Protein AF-A0A448ZZN8-F1 (afdb_monomer)

Foldseek 3Di:
DLVVLVVVFPQWDDDPLFIWGNLPVPVLAPDIDTQADSVGDGDPLSVVLSVVLVVCVVVVDPPDDDDDDDDPVCVSSVSSSCVRSPD

Sequence (87 aa):
MVWPTIKKLKTTYVKDGATWLASTKGGKDDKDRVIIKSNGDSTYLCADIAYHAQKFEQLNDQNMKIIDVWGADISDMLNVLNFHLKI

Radius of gyration: 13.01 Å; Cα contacts (8 Å, |Δi|>4): 94; chains: 1; bounding box: 28×28×36 Å

pLDDT: mean 75.95, std 11.9, range [45.31, 93.81]

Organism: Metamycoplasma orale (NCBI:txid2121)

Solvent-accessible surface area (backbone atoms only — not comparable to full-atom values): 5412 Å² total; per-residue (Å²): 121,56,68,71,46,56,76,69,45,91,55,58,50,79,56,91,72,16,36,30,34,50,39,41,76,79,77,56,38,98,53,64,42,72,31,26,44,60,87,69,48,72,33,71,69,33,51,52,53,33,53,52,54,49,51,56,64,73,63,73,54,97,82,69,79,87,84,82,91,74,63,91,89,52,60,72,59,53,50,46,50,56,65,73,65,62,125

Structure (mmCIF, N/CA/C/O backbone):
data_AF-A0A448ZZN8-F1
#
_entry.id   AF-A0A448ZZN8-F1
#
loop_
_atom_site.group_PDB
_atom_site.id
_atom_site.type_symbol
_atom_site.label_atom_id
_atom_site.label_alt_id
_atom_site.label_comp_id
_atom_site.label_asym_id
_atom_site.label_entity_id
_atom_site.label_seq_id
_atom_site.pdbx_PDB_ins_code
_atom_site.Cartn_x
_atom_site.Cartn_y
_atom_site.Cartn_z
_atom_site.occupancy
_atom_site.B_iso_or_equiv
_atom_site.auth_seq_id
_atom_site.auth_comp_id
_atom_site.auth_asym_id
_atom_site.auth_atom_id
_atom_site.pdbx_PDB_model_num
ATOM 1 N N . MET A 1 1 ? -6.009 -8.632 8.269 1.00 56.41 1 MET A N 1
ATOM 2 C CA . MET A 1 1 ? -5.993 -9.306 6.943 1.00 56.41 1 MET A CA 1
ATOM 3 C C . MET A 1 1 ? -6.046 -8.214 5.882 1.00 56.41 1 MET A C 1
ATOM 5 O O . MET A 1 1 ? -6.827 -7.292 6.059 1.00 56.41 1 MET A O 1
ATOM 9 N N . VAL A 1 2 ? -5.213 -8.268 4.840 1.00 69.50 2 VAL A N 1
ATOM 10 C CA . VAL A 1 2 ? -4.972 -7.131 3.920 1.00 69.50 2 VAL A CA 1
ATOM 11 C C . VAL A 1 2 ? -6.184 -6.800 3.028 1.00 69.50 2 VAL A C 1
ATOM 13 O O . VAL A 1 2 ? -6.557 -5.638 2.877 1.00 69.50 2 VAL A O 1
ATOM 16 N N . TRP A 1 3 ? -6.858 -7.818 2.488 1.00 72.56 3 TRP A N 1
ATOM 17 C CA . TRP A 1 3 ? -7.950 -7.655 1.517 1.00 72.56 3 TRP A CA 1
ATOM 18 C C . TRP A 1 3 ? -9.181 -6.862 2.001 1.00 72.56 3 TRP A C 1
ATOM 20 O O . TRP A 1 3 ? -9.667 -6.022 1.240 1.00 72.56 3 TRP A O 1
ATOM 30 N N . PRO A 1 4 ? -9.704 -7.069 3.229 1.00 76.44 4 PRO A N 1
ATOM 31 C CA . PRO A 1 4 ? -10.791 -6.248 3.764 1.00 76.44 4 PRO A CA 1
ATOM 32 C C . PRO A 1 4 ? -10.450 -4.759 3.821 1.00 76.44 4 PRO A C 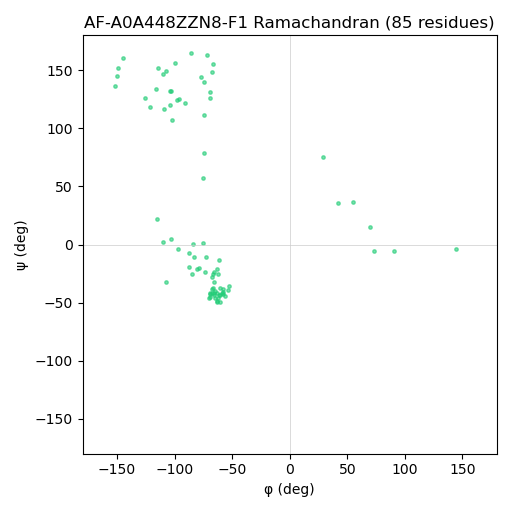1
ATOM 34 O O . PRO A 1 4 ? -11.308 -3.935 3.519 1.00 76.44 4 PRO A O 1
ATOM 37 N N . THR A 1 5 ? -9.206 -4.409 4.162 1.00 73.06 5 THR A N 1
ATOM 38 C CA . THR A 1 5 ? -8.779 -3.010 4.253 1.00 73.06 5 THR A CA 1
ATOM 39 C C . THR A 1 5 ? -8.712 -2.358 2.881 1.00 73.06 5 THR A C 1
ATOM 41 O O . THR A 1 5 ? -9.241 -1.265 2.710 1.00 73.06 5 THR A O 1
ATOM 44 N N . ILE A 1 6 ? -8.139 -3.034 1.878 1.00 76.62 6 ILE A N 1
ATOM 45 C CA . ILE A 1 6 ? -8.048 -2.476 0.518 1.00 76.62 6 ILE A CA 1
ATOM 46 C C . ILE A 1 6 ? -9.432 -2.129 -0.030 1.00 76.62 6 ILE A C 1
ATOM 48 O O . ILE A 1 6 ? -9.611 -1.058 -0.598 1.00 76.62 6 ILE A O 1
ATOM 52 N N . LYS A 1 7 ? -10.435 -2.985 0.202 1.00 76.81 7 LYS A N 1
ATOM 53 C CA . LYS A 1 7 ? -11.818 -2.725 -0.232 1.00 76.81 7 LYS A CA 1
ATOM 54 C C . LYS A 1 7 ? -12.439 -1.480 0.412 1.00 76.81 7 LYS A C 1
ATOM 56 O O . LYS A 1 7 ? -13.357 -0.904 -0.163 1.00 76.81 7 LYS A O 1
ATOM 61 N N . LYS A 1 8 ? -11.965 -1.069 1.593 1.00 74.75 8 LYS A N 1
ATOM 62 C CA . LYS A 1 8 ? -12.420 0.152 2.278 1.00 74.75 8 LYS A CA 1
ATOM 63 C C . LYS A 1 8 ? -11.746 1.418 1.723 1.00 74.75 8 LYS A C 1
ATOM 65 O O . LYS A 1 8 ? -12.293 2.509 1.885 1.00 74.75 8 LYS A O 1
ATOM 70 N N . LEU A 1 9 ? -10.594 1.299 1.056 1.00 76.88 9 LEU A N 1
ATOM 71 C CA . LEU A 1 9 ? -9.870 2.438 0.486 1.00 76.88 9 LEU A CA 1
ATOM 72 C C . LEU A 1 9 ? -10.572 2.951 -0.780 1.00 76.88 9 LEU A C 1
ATOM 74 O O . LEU A 1 9 ? -10.547 2.314 -1.831 1.00 76.88 9 LEU A O 1
ATOM 78 N N . LYS A 1 10 ? -11.141 4.158 -0.704 1.00 78.31 10 LYS A N 1
ATOM 79 C CA . LYS A 1 10 ? -11.840 4.823 -1.828 1.00 78.31 10 LYS A CA 1
ATOM 80 C C . LYS A 1 10 ? -10.908 5.404 -2.903 1.00 78.31 10 LYS A C 1
ATOM 82 O O . LYS A 1 10 ? -11.367 6.034 -3.851 1.00 78.31 10 LYS A O 1
ATOM 87 N N . THR A 1 11 ? -9.605 5.241 -2.734 1.00 83.88 11 THR A N 1
ATOM 88 C CA . THR A 1 11 ? -8.537 5.850 -3.541 1.00 83.88 11 THR A CA 1
ATOM 89 C C . THR A 1 11 ? -7.726 4.804 -4.297 1.00 83.88 11 THR A C 1
ATOM 91 O O . THR A 1 11 ? -6.577 5.049 -4.653 1.00 83.88 11 THR A O 1
ATOM 94 N N . THR A 1 12 ? -8.298 3.622 -4.517 1.00 89.44 12 THR A N 1
ATOM 95 C CA . THR A 1 12 ? -7.649 2.539 -5.257 1.00 89.44 12 THR A CA 1
ATOM 96 C C . THR A 1 12 ? -8.284 2.358 -6.632 1.00 89.44 12 THR A C 1
ATOM 98 O O . THR A 1 12 ? -9.469 2.635 -6.821 1.00 89.44 12 THR A O 1
ATOM 101 N N . TYR A 1 13 ? -7.491 1.923 -7.609 1.00 91.62 13 TYR A N 1
ATOM 102 C CA . TYR A 1 13 ? -7.954 1.594 -8.957 1.00 91.62 13 TYR A CA 1
ATOM 103 C C . TYR A 1 13 ? -7.164 0.416 -9.532 1.00 91.62 13 TYR A C 1
ATOM 105 O O . TYR A 1 13 ? -6.079 0.093 -9.055 1.00 91.62 13 TYR A O 1
ATOM 113 N N . VAL A 1 14 ? -7.704 -0.244 -10.556 1.00 92.44 14 VAL A N 1
ATOM 114 C CA . VAL A 1 14 ? -7.041 -1.376 -11.220 1.00 92.44 14 VAL A CA 1
ATOM 115 C C . VAL A 1 14 ? -6.457 -0.917 -12.549 1.00 92.44 14 VAL A C 1
ATOM 117 O O . VAL A 1 14 ? -7.143 -0.268 -13.337 1.00 92.44 14 VAL A O 1
ATOM 120 N N . LYS A 1 15 ? -5.194 -1.263 -12.800 1.00 93.75 15 LYS A N 1
ATOM 121 C CA . LYS A 1 15 ? -4.493 -1.005 -14.060 1.00 93.75 15 LYS A CA 1
ATOM 122 C C . LYS A 1 15 ? -3.422 -2.074 -14.273 1.00 93.75 15 LYS A C 1
ATOM 124 O O . LYS A 1 15 ? -2.718 -2.433 -13.331 1.00 93.75 15 LYS A O 1
ATOM 129 N N . ASP A 1 16 ? -3.317 -2.588 -15.498 1.00 93.81 16 ASP A N 1
ATOM 130 C CA . ASP A 1 16 ? -2.331 -3.609 -15.897 1.00 93.81 16 ASP A CA 1
ATOM 131 C C . ASP A 1 16 ? -2.374 -4.880 -15.021 1.00 93.81 16 ASP A C 1
ATOM 133 O O . ASP A 1 16 ? -1.355 -5.466 -14.664 1.00 93.81 16 ASP A O 1
ATOM 137 N N . GLY A 1 17 ? -3.582 -5.280 -14.608 1.00 92.69 17 GLY A N 1
ATOM 138 C CA . GLY A 1 17 ? -3.811 -6.421 -13.714 1.00 92.69 17 GLY A CA 1
ATOM 139 C C . GLY A 1 17 ? -3.413 -6.185 -12.252 1.00 92.69 17 GLY A C 1
ATOM 140 O O . GLY A 1 17 ? -3.694 -7.029 -11.411 1.00 92.69 17 GLY A O 1
ATOM 141 N N . ALA A 1 18 ? -2.801 -5.046 -11.924 1.00 93.56 18 ALA A N 1
ATOM 142 C CA . ALA A 1 18 ? -2.410 -4.662 -10.573 1.00 93.56 18 ALA A CA 1
ATOM 143 C C . ALA A 1 18 ? -3.427 -3.694 -9.942 1.00 93.56 18 ALA A C 1
ATOM 145 O O . ALA A 1 18 ? -4.143 -2.970 -10.638 1.00 93.56 18 ALA A O 1
ATOM 146 N N . THR A 1 19 ? -3.471 -3.653 -8.608 1.00 92.75 19 THR A N 1
ATOM 147 C CA . THR A 1 19 ? -4.214 -2.629 -7.857 1.00 92.75 19 THR A CA 1
ATOM 148 C C . THR A 1 19 ? -3.267 -1.512 -7.446 1.00 92.75 19 THR A C 1
ATOM 150 O O . THR A 1 19 ? -2.251 -1.741 -6.781 1.00 92.75 19 THR A O 1
ATOM 153 N N . TRP A 1 20 ? -3.639 -0.299 -7.817 1.00 92.19 20 TRP A N 1
ATOM 154 C CA . TRP A 1 20 ? -2.900 0.932 -7.616 1.00 92.19 20 TRP A CA 1
ATOM 155 C C . TRP A 1 20 ? -3.596 1.811 -6.590 1.00 92.19 20 TRP A C 1
ATOM 157 O O . TRP A 1 20 ? -4.823 1.846 -6.497 1.00 92.19 20 TRP A O 1
ATOM 167 N N . LEU A 1 21 ? -2.790 2.538 -5.834 1.00 89.44 21 LEU A N 1
ATOM 168 C CA . LEU A 1 21 ? -3.188 3.606 -4.942 1.00 89.44 21 LEU A CA 1
ATOM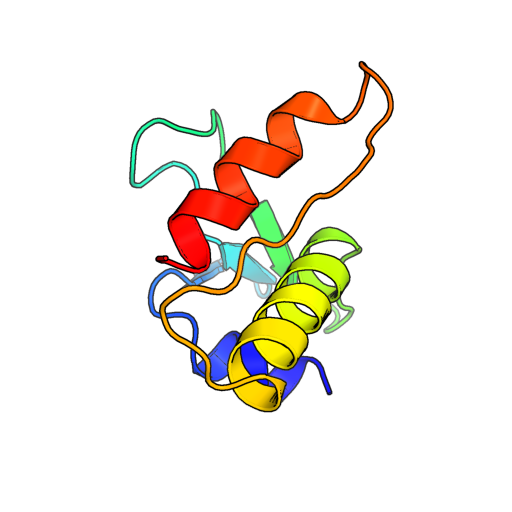 169 C C . LEU A 1 21 ? -2.978 4.935 -5.670 1.00 89.44 21 LEU A C 1
ATOM 171 O O . LEU A 1 21 ? -1.868 5.213 -6.130 1.00 89.44 21 LEU A O 1
ATOM 175 N N . ALA A 1 22 ? -4.038 5.735 -5.774 1.00 88.19 22 ALA A N 1
ATOM 176 C CA . ALA A 1 22 ? -4.049 7.028 -6.456 1.00 88.19 22 ALA A CA 1
ATOM 177 C C . ALA A 1 22 ? -3.344 8.122 -5.632 1.00 88.19 22 ALA A C 1
ATOM 179 O O . ALA A 1 22 ? -3.951 9.136 -5.285 1.00 88.19 22 ALA A O 1
ATOM 180 N N . SER A 1 23 ? -2.073 7.910 -5.290 1.00 80.44 23 SER A N 1
ATOM 181 C CA . SER A 1 23 ? -1.282 8.802 -4.438 1.00 80.44 23 SER A CA 1
ATOM 182 C C . SER A 1 23 ? -1.007 10.168 -5.052 1.00 80.44 23 SER A C 1
ATOM 184 O O . SER A 1 23 ? -0.833 11.142 -4.321 1.00 80.44 23 SER A O 1
ATOM 186 N N . THR A 1 24 ? -1.041 10.270 -6.380 1.00 81.19 24 THR A N 1
ATOM 187 C CA . THR A 1 24 ? -0.939 11.561 -7.077 1.00 81.19 24 THR A CA 1
ATOM 188 C C . THR A 1 24 ? -2.152 12.455 -6.823 1.00 81.19 24 THR A C 1
ATOM 190 O O . THR A 1 24 ? -2.058 13.686 -6.879 1.00 81.19 24 THR A O 1
ATOM 193 N N . LYS A 1 25 ? -3.309 11.861 -6.502 1.00 68.12 25 LYS A N 1
ATOM 194 C CA . LYS A 1 25 ? -4.573 12.566 -6.286 1.00 68.12 25 LYS A CA 1
ATOM 195 C C . LYS A 1 25 ? -4.541 13.289 -4.939 1.00 68.12 25 LYS A C 1
ATOM 197 O O . LYS A 1 25 ? -5.104 12.815 -3.971 1.00 68.12 25 LYS A O 1
ATOM 202 N N . GLY A 1 26 ? -3.884 14.443 -4.884 1.00 62.91 26 GLY A N 1
ATOM 203 C CA . GLY A 1 26 ? -3.655 15.220 -3.659 1.00 62.91 26 GLY A CA 1
ATOM 204 C C . GLY A 1 26 ? -2.299 15.929 -3.619 1.00 62.91 26 GLY A C 1
ATOM 205 O O . GLY A 1 26 ? -2.043 16.663 -2.669 1.00 62.91 26 GLY A O 1
ATOM 206 N N . GLY A 1 27 ? -1.443 15.719 -4.631 1.00 61.69 27 GLY A N 1
ATOM 207 C CA . GLY A 1 27 ? -0.159 16.414 -4.785 1.00 61.69 27 GLY A CA 1
ATOM 208 C C . GLY A 1 27 ? 0.909 16.025 -3.760 1.00 61.69 27 GLY A C 1
ATOM 209 O O . GLY A 1 27 ? 1.875 16.757 -3.592 1.00 61.69 27 GLY A O 1
ATOM 210 N N . LYS A 1 28 ? 0.722 14.909 -3.043 1.00 65.56 28 LYS A N 1
ATOM 211 C CA . LYS A 1 28 ? 1.627 14.449 -1.975 1.00 65.56 28 LYS A CA 1
ATOM 212 C C . LYS A 1 28 ? 2.638 13.394 -2.425 1.00 65.56 28 LYS A C 1
ATOM 214 O O . LYS A 1 28 ? 3.448 12.954 -1.615 1.00 65.56 28 LYS A O 1
ATOM 219 N N . ASP A 1 29 ? 2.539 12.964 -3.675 1.00 75.81 29 ASP A N 1
ATOM 220 C CA . ASP A 1 29 ? 3.353 11.911 -4.260 1.00 75.81 29 ASP A CA 1
ATOM 221 C C . ASP A 1 29 ? 3.524 12.167 -5.759 1.00 75.81 29 ASP A C 1
ATOM 223 O O . ASP A 1 29 ? 2.587 12.624 -6.420 1.00 75.81 29 ASP A O 1
ATOM 227 N N . ASP A 1 30 ? 4.695 11.831 -6.290 1.00 79.62 30 ASP A N 1
ATOM 228 C CA . ASP A 1 30 ? 5.044 12.045 -7.698 1.00 79.62 30 ASP A CA 1
ATOM 229 C C . ASP A 1 30 ? 4.430 10.983 -8.617 1.00 79.62 30 ASP A C 1
ATOM 231 O O . ASP A 1 30 ? 4.311 11.177 -9.829 1.00 79.62 30 ASP A O 1
ATOM 235 N N . LYS A 1 31 ? 4.049 9.829 -8.056 1.00 83.88 31 LYS A N 1
ATOM 236 C CA . LYS A 1 31 ? 3.482 8.710 -8.811 1.00 83.88 31 LYS A CA 1
ATOM 237 C C . LYS A 1 31 ? 2.499 7.892 -7.993 1.00 83.88 31 LYS A C 1
ATOM 239 O O . LYS A 1 31 ? 2.619 7.754 -6.780 1.00 83.88 31 LYS A O 1
ATOM 244 N N . ASP A 1 32 ? 1.557 7.274 -8.692 1.00 89.56 32 ASP A N 1
ATOM 245 C CA . ASP A 1 32 ? 0.681 6.279 -8.089 1.00 89.56 32 ASP A CA 1
ATOM 246 C C . ASP A 1 32 ? 1.482 5.029 -7.720 1.00 89.56 32 ASP A C 1
ATOM 248 O O . ASP A 1 32 ? 2.469 4.675 -8.375 1.00 89.56 32 ASP A O 1
ATOM 252 N N . ARG A 1 33 ? 1.065 4.350 -6.650 1.00 89.94 33 ARG A N 1
ATOM 253 C CA . ARG A 1 33 ? 1.827 3.231 -6.084 1.00 89.94 33 ARG A CA 1
ATOM 254 C C . ARG A 1 33 ? 1.062 1.927 -6.190 1.00 89.94 33 ARG A C 1
ATOM 256 O O . ARG A 1 33 ? -0.107 1.852 -5.827 1.00 89.94 33 ARG A O 1
ATOM 263 N N . VAL A 1 34 ? 1.738 0.876 -6.638 1.00 92.12 34 VAL A N 1
ATOM 264 C CA . VAL A 1 34 ? 1.176 -0.478 -6.637 1.00 92.12 34 VAL A CA 1
ATOM 265 C C . VAL A 1 34 ? 1.057 -0.975 -5.196 1.00 92.12 34 VAL A C 1
ATOM 267 O O . VAL A 1 34 ? 2.042 -1.007 -4.454 1.00 92.12 34 VAL A O 1
ATOM 270 N N . ILE A 1 35 ? -0.145 -1.402 -4.816 1.00 91.00 35 ILE A N 1
ATOM 271 C CA . ILE A 1 35 ? -0.417 -2.018 -3.509 1.00 91.00 35 ILE A CA 1
ATOM 272 C C . ILE A 1 35 ? -0.671 -3.523 -3.630 1.00 91.00 35 ILE A C 1
ATOM 274 O O . ILE A 1 35 ? -0.235 -4.281 -2.769 1.00 91.00 35 ILE A O 1
ATOM 278 N N . ILE A 1 36 ? -1.258 -3.976 -4.742 1.00 92.62 36 ILE A N 1
ATOM 279 C CA . ILE A 1 36 ? -1.334 -5.398 -5.103 1.00 92.62 36 ILE A CA 1
ATOM 280 C C . ILE A 1 36 ? -0.768 -5.574 -6.505 1.00 92.62 36 ILE A C 1
ATOM 282 O O . ILE A 1 36 ? -1.205 -4.902 -7.439 1.00 92.62 36 ILE A O 1
ATOM 286 N N . LYS A 1 37 ? 0.198 -6.475 -6.654 1.00 92.69 37 LYS A N 1
ATOM 287 C CA . LYS A 1 37 ? 0.816 -6.808 -7.940 1.00 92.69 37 LYS A CA 1
ATOM 288 C C . LYS A 1 37 ? -0.145 -7.614 -8.821 1.00 92.69 37 LYS A C 1
ATOM 290 O O . LYS A 1 37 ? -1.098 -8.215 -8.336 1.00 92.69 37 LYS A O 1
ATOM 295 N N . SER A 1 38 ? 0.146 -7.688 -10.118 1.00 93.19 38 SER A 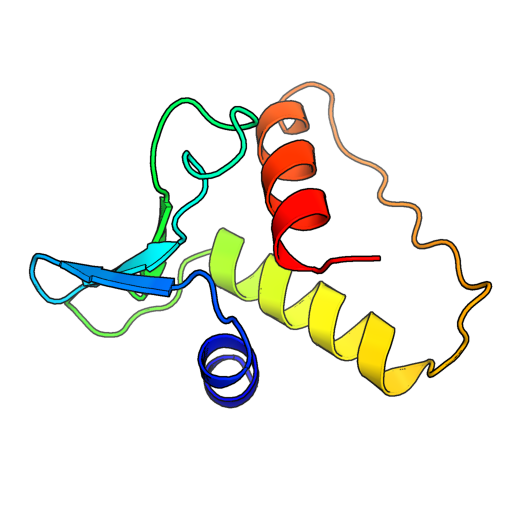N 1
ATOM 296 C CA . SER A 1 38 ? -0.659 -8.454 -11.083 1.00 93.19 38 SER A CA 1
ATOM 297 C C . SER A 1 38 ? -0.694 -9.962 -10.822 1.00 93.19 38 SER A C 1
ATOM 299 O O . SER A 1 38 ? -1.624 -10.638 -11.250 1.00 93.19 38 SER A O 1
ATOM 301 N N . ASN A 1 39 ? 0.283 -10.488 -10.081 1.00 91.56 39 ASN A N 1
ATOM 302 C CA . ASN A 1 39 ? 0.315 -11.878 -9.628 1.00 91.56 39 ASN A CA 1
ATOM 303 C C . ASN A 1 39 ? -0.482 -12.123 -8.328 1.00 91.56 39 ASN A C 1
ATOM 305 O O . ASN A 1 39 ? -0.507 -13.249 -7.844 1.00 91.56 39 ASN A O 1
ATOM 309 N N . GLY A 1 40 ? -1.117 -11.092 -7.760 1.00 87.94 40 GLY A N 1
ATOM 310 C CA . GLY A 1 40 ? -1.912 -11.178 -6.533 1.00 87.94 40 GLY A CA 1
ATOM 311 C C . GLY A 1 40 ? -1.145 -10.914 -5.233 1.00 87.94 40 GLY A C 1
ATOM 312 O O . GLY A 1 40 ? -1.781 -10.811 -4.183 1.00 87.94 40 GLY A O 1
ATOM 313 N N . ASP A 1 41 ? 0.180 -10.744 -5.279 1.00 90.56 41 ASP A N 1
ATOM 314 C CA . ASP A 1 41 ? 0.985 -10.487 -4.080 1.00 90.56 41 ASP A CA 1
ATOM 315 C C . ASP A 1 41 ? 0.817 -9.049 -3.567 1.00 90.56 41 ASP A C 1
ATOM 317 O O . ASP A 1 41 ? 0.833 -8.079 -4.335 1.00 90.56 41 ASP A O 1
ATOM 321 N N . SER A 1 42 ? 0.746 -8.893 -2.244 1.00 89.56 42 SER A N 1
ATOM 322 C CA . SER A 1 42 ? 0.754 -7.584 -1.585 1.00 89.56 42 SER A CA 1
ATOM 323 C C . SER A 1 42 ? 2.154 -6.975 -1.520 1.00 89.56 42 SER A C 1
ATOM 325 O O . SER A 1 42 ? 3.140 -7.679 -1.295 1.00 89.56 42 SER A O 1
ATOM 327 N N . THR A 1 43 ? 2.250 -5.653 -1.655 1.00 88.19 43 THR A N 1
ATOM 328 C CA . THR A 1 43 ? 3.503 -4.913 -1.425 1.00 88.19 43 THR A CA 1
ATOM 329 C C . THR A 1 43 ? 3.688 -4.551 0.054 1.00 88.19 43 THR A C 1
ATOM 331 O O . THR A 1 43 ? 2.736 -4.593 0.831 1.00 88.19 43 THR A O 1
ATOM 334 N N . TYR A 1 44 ? 4.901 -4.153 0.455 1.00 84.62 44 TYR A N 1
ATOM 335 C CA . TYR A 1 44 ? 5.152 -3.651 1.816 1.00 84.62 44 TYR A CA 1
ATOM 336 C C . TYR A 1 44 ? 4.287 -2.432 2.150 1.00 84.62 44 TYR A C 1
ATOM 338 O O . TYR A 1 44 ? 3.635 -2.418 3.186 1.00 84.62 44 TYR A O 1
ATOM 346 N N . LEU A 1 45 ? 4.141 -1.497 1.204 1.00 83.56 45 LEU A N 1
ATOM 347 C CA . LEU A 1 45 ? 3.224 -0.360 1.331 1.00 83.56 45 LEU A CA 1
ATOM 348 C C . LEU A 1 45 ? 1.792 -0.810 1.657 1.00 83.56 45 LEU A C 1
ATOM 350 O O . LEU A 1 45 ? 1.094 -0.190 2.454 1.00 83.56 45 LEU A O 1
ATOM 354 N N . CYS A 1 46 ? 1.345 -1.903 1.043 1.00 86.06 46 CYS A N 1
ATOM 355 C CA . CYS A 1 46 ? 0.031 -2.459 1.311 1.00 86.06 46 CYS A CA 1
ATOM 356 C C . CYS A 1 46 ? -0.092 -3.036 2.727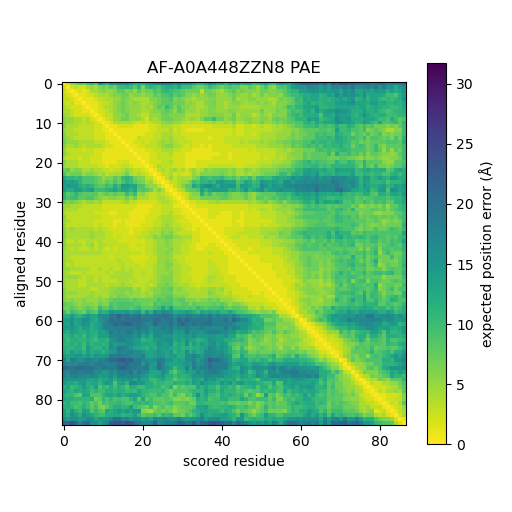 1.00 86.06 46 CYS A C 1
ATOM 358 O O . CYS A 1 46 ? -1.151 -2.911 3.347 1.00 86.06 46 CYS A O 1
ATOM 360 N N . ALA A 1 47 ? 0.966 -3.675 3.228 1.00 84.44 47 ALA A N 1
ATOM 361 C CA . ALA A 1 47 ? 1.015 -4.177 4.594 1.00 84.44 47 ALA A CA 1
ATOM 362 C C . ALA A 1 47 ? 0.982 -3.024 5.609 1.00 84.44 47 ALA A C 1
ATOM 364 O O . ALA A 1 47 ? 0.190 -3.083 6.548 1.00 84.44 47 ALA A O 1
ATOM 365 N N . ASP A 1 48 ? 1.742 -1.953 5.369 1.00 82.69 48 ASP A N 1
ATOM 366 C CA . ASP A 1 48 ? 1.775 -0.774 6.239 1.00 82.69 48 ASP A CA 1
ATOM 367 C C . ASP A 1 48 ? 0.404 -0.089 6.294 1.00 82.69 48 ASP A C 1
ATOM 369 O O . ASP A 1 48 ? -0.151 0.115 7.374 1.00 82.69 48 ASP A O 1
ATOM 373 N N . ILE A 1 49 ? -0.223 0.170 5.138 1.00 82.62 49 ILE A N 1
ATOM 374 C CA . ILE A 1 49 ? -1.583 0.737 5.082 1.00 82.62 49 ILE A CA 1
ATOM 375 C C . ILE A 1 49 ? -2.572 -0.141 5.859 1.00 82.62 49 ILE A C 1
ATOM 377 O O . ILE A 1 49 ? -3.395 0.372 6.620 1.00 82.62 49 ILE A O 1
ATOM 381 N N . ALA A 1 50 ? -2.499 -1.466 5.688 1.00 81.12 50 ALA A N 1
ATOM 382 C CA . ALA A 1 50 ? -3.369 -2.394 6.399 1.00 81.12 50 ALA A CA 1
ATOM 383 C C . ALA A 1 50 ? -3.147 -2.355 7.916 1.00 81.12 50 ALA A C 1
ATOM 385 O O . ALA A 1 50 ? -4.121 -2.348 8.670 1.00 81.12 50 ALA A O 1
ATOM 386 N N . TYR A 1 51 ? -1.890 -2.293 8.352 1.00 81.50 51 TYR A N 1
ATOM 387 C CA . TYR A 1 51 ? -1.517 -2.211 9.758 1.00 81.50 51 TYR A CA 1
ATOM 388 C C . TYR A 1 51 ? -2.038 -0.929 10.414 1.00 81.50 51 TYR A C 1
ATOM 390 O O . TYR A 1 51 ? -2.699 -0.994 11.453 1.00 81.50 51 TYR A O 1
ATOM 398 N N . HIS A 1 52 ? -1.815 0.224 9.782 1.00 77.75 52 HIS A N 1
ATOM 399 C CA . HIS A 1 52 ? -2.292 1.503 10.303 1.00 77.75 52 HIS A CA 1
ATOM 400 C C . HIS A 1 52 ? -3.819 1.574 10.330 1.00 77.75 52 HIS A C 1
ATOM 402 O O . HIS A 1 52 ? -4.389 1.920 11.362 1.00 77.75 52 HIS A O 1
ATOM 408 N N . ALA A 1 53 ? -4.499 1.175 9.250 1.00 77.44 53 ALA A N 1
ATOM 409 C CA . ALA A 1 53 ? -5.961 1.158 9.212 1.00 77.44 53 ALA A CA 1
ATOM 410 C C . ALA A 1 53 ? -6.563 0.261 10.306 1.00 77.44 53 ALA A C 1
ATOM 412 O O . ALA A 1 53 ? -7.526 0.654 10.962 1.00 77.44 53 ALA A O 1
ATOM 413 N N . GLN A 1 54 ? -5.979 -0.923 10.541 1.00 77.12 54 GLN A N 1
ATOM 414 C CA . GLN A 1 54 ? -6.418 -1.804 11.625 1.00 77.12 54 GLN A CA 1
ATOM 415 C C . GLN A 1 54 ? -6.188 -1.176 13.004 1.00 77.12 54 GLN A C 1
ATOM 417 O O . GLN A 1 54 ? -7.065 -1.298 13.852 1.00 77.12 54 GLN A O 1
ATOM 422 N N . LYS A 1 55 ? -5.063 -0.485 13.236 1.00 74.88 55 LYS A N 1
ATOM 423 C CA . LYS A 1 55 ? -4.828 0.236 14.499 1.00 74.88 55 LYS A CA 1
ATOM 424 C C . LYS A 1 55 ? -5.856 1.341 14.733 1.00 74.88 55 LYS A C 1
ATOM 426 O O . LYS A 1 55 ? -6.397 1.426 15.831 1.00 74.88 55 LYS A O 1
ATOM 431 N N . PHE A 1 56 ? -6.150 2.151 13.717 1.00 71.69 56 PHE A N 1
ATOM 432 C CA . PHE A 1 56 ? -7.167 3.200 13.824 1.00 71.69 56 PHE A CA 1
ATOM 433 C C . PHE A 1 56 ? -8.558 2.617 14.125 1.00 71.69 56 PHE A C 1
ATOM 435 O O . PHE A 1 56 ? -9.249 3.113 15.011 1.00 71.69 56 PHE A O 1
ATOM 442 N N . GLU A 1 57 ? -8.947 1.529 13.449 1.00 72.44 57 GLU A N 1
ATOM 443 C CA . GLU A 1 57 ? -10.238 0.858 13.674 1.00 72.44 57 GLU A CA 1
ATOM 444 C C . GLU A 1 57 ? -10.324 0.193 15.058 1.00 72.44 57 GLU A C 1
ATOM 446 O O . GLU A 1 57 ? -11.348 0.298 15.726 1.00 72.44 57 GLU A O 1
ATOM 451 N N . GLN A 1 58 ? -9.253 -0.467 15.512 1.00 74.12 58 GLN A N 1
ATOM 452 C CA . GLN A 1 58 ? -9.220 -1.148 16.812 1.00 74.12 58 GLN A CA 1
ATOM 453 C C . GLN A 1 58 ? -9.304 -0.186 17.989 1.00 74.12 58 GLN A C 1
ATOM 455 O O . GLN A 1 58 ? -9.905 -0.520 19.008 1.00 74.12 58 GLN A O 1
ATOM 460 N N . LEU A 1 59 ? -8.667 0.975 17.873 1.00 69.38 59 LEU A N 1
ATOM 461 C CA . LEU A 1 59 ? -8.564 1.886 18.997 1.00 69.38 59 LEU A CA 1
ATOM 462 C C . LEU A 1 59 ? -9.755 2.849 19.105 1.00 69.38 59 LEU A C 1
ATOM 464 O O . LEU A 1 59 ? -9.979 3.371 20.190 1.00 69.38 59 LEU A O 1
ATOM 468 N N . ASN A 1 60 ? -10.519 3.047 18.018 1.00 64.88 60 ASN A N 1
ATOM 469 C CA . ASN A 1 60 ? -11.805 3.763 17.961 1.00 64.88 60 ASN A CA 1
ATOM 470 C C . ASN A 1 60 ? -11.873 5.068 18.790 1.00 64.88 60 ASN A C 1
ATOM 472 O O . ASN A 1 60 ? -12.908 5.399 19.369 1.00 64.88 60 ASN A O 1
ATOM 476 N N . ASP A 1 61 ? -10.764 5.806 18.854 1.00 66.38 61 ASP A N 1
ATOM 477 C CA . ASP A 1 61 ? -10.630 7.059 19.595 1.00 66.38 61 ASP A CA 1
ATOM 478 C C . ASP A 1 61 ? -10.235 8.174 18.624 1.00 66.38 61 ASP A C 1
ATOM 480 O O . ASP A 1 61 ? -9.183 8.129 17.983 1.00 66.38 61 ASP A O 1
ATOM 484 N N . GLN A 1 62 ? -11.099 9.183 18.521 1.00 63.72 62 GLN A N 1
ATOM 485 C CA . GLN A 1 62 ? -10.942 10.315 17.609 1.00 63.72 62 GLN A CA 1
ATOM 486 C C . GLN A 1 62 ? -9.836 11.295 18.038 1.00 63.72 62 GLN A C 1
ATOM 488 O O . GLN A 1 62 ? -9.454 12.155 17.251 1.00 63.72 62 GLN A O 1
ATOM 493 N N . ASN A 1 63 ? -9.298 11.164 19.256 1.00 62.25 63 ASN A N 1
ATOM 494 C CA . ASN A 1 63 ? -8.188 11.978 19.762 1.00 62.25 63 ASN A CA 1
ATOM 495 C C . ASN A 1 63 ? -6.835 11.240 19.746 1.00 62.25 63 ASN A C 1
ATOM 497 O O . ASN A 1 63 ? -5.830 11.772 20.230 1.00 62.25 63 ASN A O 1
ATOM 501 N N . MET A 1 64 ? -6.789 10.022 19.197 1.00 65.12 64 MET A N 1
ATOM 502 C CA . MET A 1 64 ? -5.584 9.197 19.159 1.00 65.12 64 MET A CA 1
ATOM 503 C C . MET A 1 64 ? -4.526 9.773 18.213 1.00 65.12 64 MET A C 1
ATOM 505 O O . MET A 1 64 ? -4.781 10.026 17.036 1.00 65.12 64 MET A O 1
ATOM 509 N N . LYS A 1 65 ? -3.289 9.880 18.706 1.00 62.75 65 LYS A N 1
ATOM 510 C CA . LYS A 1 65 ? -2.110 10.188 17.889 1.00 62.75 65 LYS A CA 1
ATOM 511 C C . LYS A 1 65 ? -1.291 8.918 17.678 1.00 62.75 65 LYS A C 1
ATOM 513 O O . LYS A 1 65 ? -0.814 8.331 18.645 1.00 62.75 65 LYS A O 1
ATOM 518 N N . ILE A 1 66 ? -1.103 8.514 16.423 1.00 66.88 66 ILE A N 1
ATOM 519 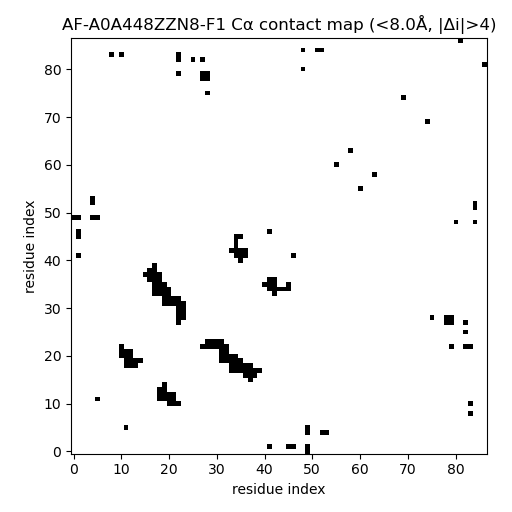C CA . ILE A 1 66 ? -0.127 7.480 16.057 1.00 66.88 66 ILE A CA 1
ATOM 520 C C . ILE A 1 66 ? 1.188 8.188 15.738 1.00 66.88 66 ILE A C 1
ATOM 522 O O . ILE A 1 66 ? 1.223 9.084 14.897 1.00 66.88 66 ILE A O 1
ATOM 526 N N . ILE A 1 67 ? 2.248 7.823 16.458 1.00 66.56 67 ILE A N 1
ATOM 527 C CA . ILE A 1 67 ? 3.600 8.336 16.236 1.00 66.56 67 ILE A CA 1
ATOM 528 C C . ILE A 1 67 ? 4.414 7.197 15.645 1.00 66.56 67 ILE A C 1
ATOM 530 O O . ILE A 1 67 ? 4.630 6.184 16.311 1.00 66.56 67 ILE A O 1
ATOM 534 N N . ASP A 1 68 ? 4.882 7.391 14.421 1.00 68.19 68 ASP A N 1
ATOM 535 C CA . ASP A 1 68 ? 5.797 6.467 13.773 1.00 68.19 68 ASP A CA 1
ATOM 536 C C . ASP A 1 68 ? 7.214 7.050 13.780 1.00 68.19 68 ASP A C 1
ATOM 538 O O . ASP A 1 68 ? 7.422 8.218 13.445 1.00 68.19 68 ASP A O 1
ATOM 542 N N . VAL A 1 69 ? 8.194 6.239 14.181 1.00 66.44 69 VAL A N 1
ATOM 543 C CA . VAL A 1 69 ? 9.610 6.625 14.213 1.00 66.44 69 VAL A CA 1
ATOM 544 C C . VAL A 1 69 ? 10.296 5.994 13.007 1.00 66.44 69 VAL A C 1
ATOM 546 O O . VAL A 1 69 ? 10.514 4.785 12.981 1.00 66.44 69 VAL A O 1
ATOM 549 N N . TRP A 1 70 ? 10.624 6.817 12.012 1.00 64.56 70 TRP A N 1
ATOM 550 C CA . TRP A 1 70 ? 11.241 6.385 10.756 1.00 64.56 70 TRP A CA 1
ATOM 551 C C . TRP A 1 70 ? 12.664 6.933 10.607 1.00 64.56 70 TRP A C 1
ATOM 553 O O . TRP A 1 70 ? 12.985 8.007 11.120 1.00 64.56 70 TRP A O 1
ATOM 563 N N . GLY A 1 71 ? 13.506 6.206 9.867 1.00 56.78 71 GLY A N 1
ATOM 564 C CA . GLY A 1 71 ? 14.776 6.725 9.356 1.00 56.78 71 GLY A CA 1
ATOM 565 C C . GLY A 1 71 ? 14.551 7.837 8.324 1.00 56.78 71 GLY A C 1
ATOM 566 O O . GLY A 1 71 ? 13.496 7.910 7.691 1.00 56.78 71 GLY A O 1
ATOM 567 N N . ALA A 1 72 ? 15.537 8.723 8.155 1.00 63.12 72 ALA A N 1
ATOM 568 C CA . ALA A 1 72 ? 15.445 9.884 7.258 1.00 63.12 72 ALA A CA 1
ATOM 569 C C . ALA A 1 72 ? 15.244 9.520 5.769 1.00 63.12 72 ALA A C 1
ATOM 571 O O . ALA A 1 72 ? 14.897 10.380 4.968 1.00 63.12 72 ALA A O 1
ATOM 572 N N . ASP A 1 73 ? 15.446 8.255 5.410 1.00 64.56 73 ASP A N 1
ATOM 573 C CA . ASP A 1 73 ? 15.350 7.681 4.069 1.00 64.56 73 ASP A CA 1
ATOM 574 C C . ASP A 1 73 ? 13.933 7.215 3.672 1.00 64.56 73 ASP A C 1
ATOM 576 O O . ASP A 1 73 ? 13.713 6.862 2.515 1.00 64.56 73 ASP A O 1
ATOM 580 N N . ILE A 1 74 ? 12.960 7.232 4.596 1.00 63.19 74 ILE A N 1
ATOM 581 C CA . ILE A 1 74 ? 11.587 6.716 4.380 1.00 63.19 74 ILE A CA 1
ATOM 582 C C . ILE A 1 74 ? 10.531 7.849 4.322 1.00 63.19 74 ILE A C 1
ATOM 584 O O . ILE A 1 74 ? 9.335 7.602 4.145 1.00 63.19 74 ILE A O 1
ATOM 588 N N . SER A 1 75 ? 10.953 9.114 4.418 1.00 60.81 75 SER A N 1
ATOM 589 C CA . SER A 1 75 ? 10.076 10.295 4.550 1.00 60.81 75 SER A CA 1
ATOM 590 C C . SER A 1 75 ? 8.976 10.407 3.479 1.00 60.81 75 SER A C 1
ATOM 592 O O . SER A 1 75 ? 7.850 10.794 3.800 1.00 60.81 75 SER A O 1
ATOM 594 N N . ASP A 1 76 ? 9.248 10.000 2.239 1.00 62.50 76 ASP A N 1
ATOM 595 C CA . ASP A 1 76 ? 8.286 10.089 1.133 1.00 62.50 76 ASP A CA 1
ATOM 596 C C . ASP A 1 76 ? 7.075 9.152 1.298 1.00 62.50 76 ASP A C 1
ATOM 598 O O . ASP A 1 76 ? 5.975 9.466 0.838 1.00 62.50 76 ASP A O 1
ATOM 602 N N . MET A 1 77 ? 7.220 8.017 1.996 1.00 63.09 77 MET A N 1
ATOM 603 C CA . MET A 1 77 ? 6.097 7.097 2.247 1.00 63.09 77 MET A CA 1
ATOM 604 C C . MET A 1 77 ? 5.102 7.631 3.288 1.00 63.09 77 MET A C 1
ATOM 606 O O . MET A 1 77 ? 3.922 7.266 3.254 1.00 63.09 77 MET A O 1
ATOM 610 N N . LEU A 1 78 ? 5.534 8.535 4.173 1.00 63.78 78 LEU A N 1
ATOM 611 C CA . LEU A 1 78 ? 4.703 9.084 5.249 1.00 63.78 78 LEU A CA 1
ATOM 612 C C . LEU A 1 78 ? 3.535 9.922 4.703 1.00 63.78 78 LEU A C 1
ATOM 614 O O . LEU A 1 78 ? 2.393 9.825 5.160 1.00 63.78 78 LEU A O 1
ATOM 618 N N . ASN A 1 79 ? 3.812 10.736 3.685 1.00 65.00 79 ASN A N 1
ATOM 619 C CA . ASN A 1 79 ? 2.825 11.637 3.093 1.00 65.00 79 ASN A CA 1
ATOM 620 C C . ASN A 1 79 ? 1.686 10.875 2.401 1.00 65.00 79 ASN A C 1
ATOM 622 O O . ASN A 1 79 ? 0.529 11.313 2.433 1.00 65.00 79 ASN A O 1
ATOM 626 N N . VAL A 1 80 ? 2.008 9.707 1.843 1.00 65.56 80 VAL A N 1
ATOM 627 C CA . VAL A 1 80 ? 1.070 8.794 1.182 1.00 65.56 80 VAL A CA 1
ATOM 628 C C . VAL A 1 80 ? 0.136 8.137 2.190 1.00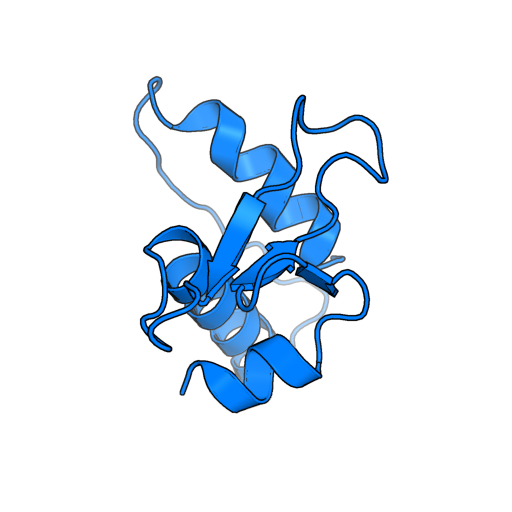 65.56 80 VAL A C 1
ATOM 630 O O . VAL A 1 80 ? -1.076 8.105 1.966 1.00 65.56 80 VAL A O 1
ATOM 633 N N . LEU A 1 81 ? 0.674 7.638 3.305 1.00 68.31 81 LEU A N 1
ATOM 634 C CA . LEU A 1 81 ? -0.114 7.006 4.367 1.00 68.31 81 LEU A CA 1
ATOM 635 C C . LEU A 1 81 ? -1.138 7.986 4.955 1.00 68.31 81 LEU A C 1
ATOM 637 O O . LEU A 1 81 ? -2.333 7.688 4.981 1.00 68.31 81 LEU A O 1
ATOM 641 N N . ASN A 1 82 ? -0.694 9.192 5.320 1.00 66.69 82 ASN A N 1
ATOM 642 C CA . ASN A 1 82 ? -1.551 10.214 5.930 1.00 66.69 82 ASN A CA 1
ATOM 643 C C . ASN A 1 82 ? -2.715 10.654 5.029 1.00 66.69 82 ASN A C 1
ATOM 645 O O . ASN A 1 82 ? -3.813 10.914 5.513 1.00 66.69 82 ASN A O 1
ATOM 649 N N . PHE A 1 83 ? -2.503 10.748 3.715 1.00 67.75 83 PHE A N 1
ATOM 650 C CA . PHE A 1 83 ? -3.565 11.152 2.791 1.00 67.75 83 PHE A CA 1
ATOM 651 C C . PHE A 1 83 ? -4.668 10.096 2.652 1.00 67.75 83 PHE A C 1
ATOM 653 O O . PHE A 1 83 ? -5.853 10.428 2.609 1.00 67.75 83 PHE A O 1
ATOM 660 N N . HIS A 1 84 ? -4.283 8.824 2.580 1.00 63.44 84 HIS A N 1
ATOM 661 C CA . HIS A 1 84 ? -5.217 7.739 2.290 1.00 63.44 84 HIS A CA 1
ATOM 662 C C . HIS A 1 84 ? -5.955 7.219 3.513 1.00 63.44 84 HIS A C 1
ATOM 664 O O . HIS A 1 84 ? -7.062 6.698 3.378 1.00 63.44 84 HIS A O 1
ATOM 670 N N . LEU A 1 85 ? -5.360 7.375 4.692 1.00 64.50 85 LEU A N 1
ATOM 671 C CA . LEU A 1 85 ? -5.977 6.953 5.940 1.00 64.50 85 LEU A CA 1
ATOM 672 C C . LEU A 1 85 ? -6.959 7.981 6.507 1.00 64.50 85 LEU A C 1
ATOM 674 O O . LEU A 1 85 ? -7.693 7.600 7.408 1.00 64.50 85 LEU A O 1
ATOM 678 N N . LYS A 1 86 ? -7.008 9.217 5.966 1.00 50.97 86 LYS A N 1
ATOM 679 C CA . LYS A 1 86 ? -7.897 10.321 6.394 1.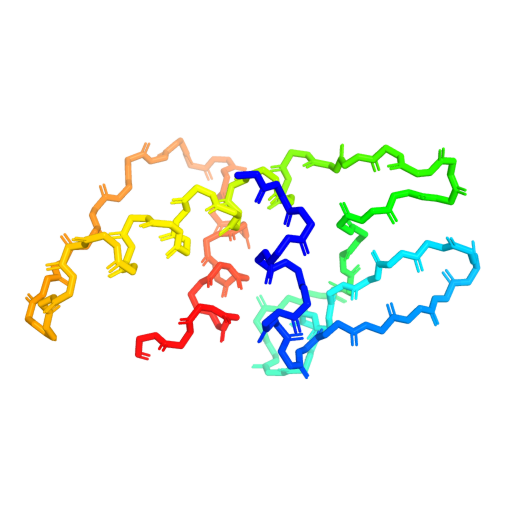00 50.97 86 LYS A CA 1
ATOM 680 C C . LYS A 1 86 ? -8.261 10.249 7.884 1.00 50.97 86 LYS A C 1
ATOM 682 O O . LYS A 1 86 ? -9.379 9.885 8.248 1.00 50.97 86 LYS A O 1
ATOM 687 N N . ILE A 1 87 ? -7.274 10.616 8.695 1.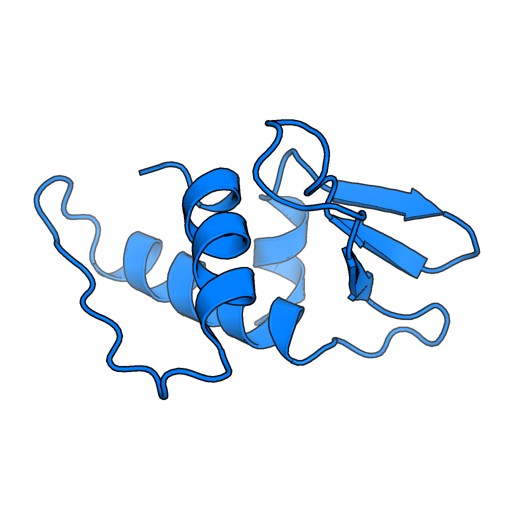00 45.31 87 ILE A N 1
ATOM 688 C CA . ILE A 1 87 ? -7.483 1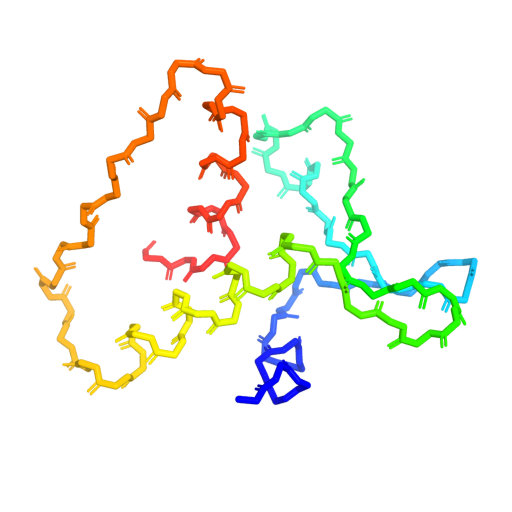1.397 9.920 1.00 45.31 87 ILE A CA 1
ATOM 689 C C . ILE A 1 87 ? -8.016 12.778 9.523 1.00 45.31 87 ILE A C 1
ATOM 691 O O . ILE A 1 87 ? -7.559 13.289 8.469 1.00 45.31 87 ILE A O 1
#

Nearest PDB structures (foldseek):
  3fnr-assembly1_A  TM=7.963E-01  e=1.784E-06  Campylobacter jejuni
  4q2t-assembly1_A  TM=7.649E-01  e=1.778E-03  Homo sapiens
  1bs2-assembly1_A  TM=6.779E-01  e=2.025E-03  Saccharomyces cerevisiae
  4q2x-assembly1_A  TM=7.677E-01  e=7.452E-03  Homo sapiens
  6ao8-assembly1_A  TM=8.140E-01  e=5.259E-02  Neisseria gonorrhoeae NCCP11945

Mean predicted aligned error: 7.96 Å

Secondary structure (DSSP, 8-state):
-HHHHHHH-TTEEEETTEEEE-TTTTTS-SS-EEEE-TTSPBPHHHHHHHHHHHHHHHH--TT--------TT-HHHHHHHHHHH--

InterPro domains:
  IPR014729 Rossmann-like alpha/beta/alpha sandwich fold [G3DSA:3.40.50.620] (2-86)